Protein AF-A0A2S9GNM4-F1 (afdb_monomer_lite)

pLDDT: mean 95.99, std 2.13, range [87.44, 98.5]

Secondary structure (DSSP, 8-state):
-HHHHHHHHHHHHHHHT----------SHHHHHHHS-SS-TTHHHHHTTSS---------TTS-HHHHIIIIIHHHH-

Foldseek 3Di:
DLVVVVVVVVVVCVVVVNDDDDDDDPQAVVCCVVPVASDDPCVQVVCVVDPDDPDDDHDDVPQDPVCRCVRPVVVNVD

Radius of gyration: 14.43 Å; chains: 1; bounding box: 30×27×38 Å

Structure (mmCIF, N/CA/C/O backbone):
data_AF-A0A2S9GNM4-F1
#
_entry.id   AF-A0A2S9GNM4-F1
#
loop_
_atom_site.group_PDB
_atom_site.id
_atom_site.type_symbol
_atom_site.label_atom_id
_atom_site.label_alt_id
_atom_site.label_comp_id
_atom_site.label_asym_id
_atom_site.label_entity_id
_atom_site.label_seq_id
_atom_site.pdbx_PDB_ins_code
_atom_site.Cartn_x
_atom_site.Cartn_y
_atom_site.Cartn_z
_atom_site.occupancy
_atom_site.B_iso_or_equiv
_atom_site.auth_seq_id
_atom_site.auth_comp_id
_atom_site.auth_asym_id
_atom_site.auth_atom_id
_atom_site.pdbx_PDB_model_num
ATOM 1 N N . VAL A 1 1 ? 4.720 9.371 -3.513 1.00 92.31 1 VAL A N 1
ATOM 2 C CA . VAL A 1 1 ? 5.916 8.546 -3.827 1.00 92.31 1 VAL A CA 1
ATOM 3 C C . VAL A 1 1 ? 5.589 7.254 -4.570 1.00 92.31 1 VAL A C 1
ATOM 5 O O . VAL A 1 1 ? 6.366 6.888 -5.436 1.00 92.31 1 VAL A O 1
ATOM 8 N N . ILE A 1 2 ? 4.451 6.591 -4.307 1.00 96.31 2 ILE A N 1
ATOM 9 C CA . ILE A 1 2 ? 4.060 5.351 -5.012 1.00 96.31 2 ILE A CA 1
ATOM 10 C C . ILE A 1 2 ? 3.949 5.532 -6.531 1.00 96.31 2 ILE A C 1
ATOM 12 O O . ILE A 1 2 ? 4.426 4.684 -7.273 1.00 96.31 2 ILE A O 1
ATOM 16 N N . SER A 1 3 ? 3.399 6.655 -7.004 1.00 96.31 3 SER A N 1
ATOM 17 C CA . SER A 1 3 ? 3.361 6.983 -8.437 1.00 96.31 3 SER A CA 1
ATOM 18 C C . SER A 1 3 ? 4.757 7.026 -9.065 1.00 96.31 3 SER A C 1
ATOM 20 O O . SER A 1 3 ? 4.980 6.446 -10.120 1.00 96.31 3 SER A O 1
ATOM 22 N N . SER A 1 4 ? 5.715 7.658 -8.386 1.00 98.06 4 SER A N 1
ATOM 23 C CA . SER A 1 4 ? 7.113 7.703 -8.819 1.00 98.06 4 SER A CA 1
ATOM 24 C C . SER A 1 4 ? 7.776 6.324 -8.777 1.00 98.06 4 SER A C 1
ATOM 26 O O . SER A 1 4 ? 8.516 5.986 -9.691 1.00 98.06 4 SER A O 1
ATOM 28 N N . ALA A 1 5 ? 7.492 5.509 -7.755 1.00 98.19 5 ALA A N 1
ATOM 29 C CA . ALA A 1 5 ? 7.999 4.140 -7.673 1.00 98.19 5 ALA A CA 1
ATOM 30 C C . ALA A 1 5 ? 7.488 3.280 -8.839 1.00 98.19 5 ALA A C 1
ATOM 32 O O . ALA A 1 5 ? 8.284 2.602 -9.479 1.00 98.19 5 ALA A O 1
ATOM 33 N N . ARG A 1 6 ? 6.192 3.373 -9.168 1.00 97.81 6 ARG A N 1
ATOM 34 C CA . ARG A 1 6 ? 5.602 2.704 -10.339 1.00 97.81 6 ARG A CA 1
ATOM 35 C C . ARG A 1 6 ? 6.258 3.147 -11.641 1.00 97.81 6 ARG A C 1
ATOM 37 O O . ARG A 1 6 ? 6.671 2.293 -12.404 1.00 97.81 6 ARG A O 1
ATOM 44 N N . ALA A 1 7 ? 6.467 4.449 -11.840 1.00 98.25 7 ALA A N 1
ATOM 45 C CA . ALA A 1 7 ? 7.136 4.948 -13.044 1.00 98.25 7 ALA A CA 1
ATOM 46 C C . ALA A 1 7 ? 8.546 4.353 -13.236 1.00 98.25 7 ALA A C 1
ATOM 48 O O . ALA A 1 7 ? 8.953 4.063 -14.357 1.00 98.25 7 ALA A O 1
ATOM 49 N N . VAL A 1 8 ? 9.293 4.150 -12.145 1.00 98.38 8 VAL A N 1
ATOM 50 C CA . VAL A 1 8 ? 10.609 3.495 -12.198 1.00 98.38 8 VAL A CA 1
ATOM 51 C C . VAL A 1 8 ? 10.476 1.992 -12.452 1.00 98.38 8 VAL A C 1
ATOM 53 O O . VAL A 1 8 ? 11.242 1.453 -13.247 1.00 98.38 8 VAL A O 1
ATOM 56 N N . LEU A 1 9 ? 9.518 1.317 -11.809 1.00 98.31 9 LEU A N 1
ATOM 57 C CA . LEU A 1 9 ? 9.253 -0.107 -12.033 1.00 98.31 9 LEU A CA 1
ATOM 58 C C . LEU A 1 9 ? 8.861 -0.386 -13.485 1.00 98.31 9 LEU A C 1
ATOM 60 O O . LEU A 1 9 ? 9.428 -1.293 -14.081 1.00 98.31 9 LEU A O 1
ATOM 64 N N . ASP A 1 10 ? 7.981 0.429 -14.063 1.00 98.19 10 ASP A N 1
ATOM 65 C CA . ASP A 1 10 ? 7.531 0.306 -15.451 1.00 98.19 10 ASP A CA 1
ATOM 66 C C . ASP A 1 10 ? 8.713 0.476 -16.423 1.00 98.19 10 ASP A C 1
ATOM 68 O O . ASP A 1 10 ? 8.929 -0.358 -17.297 1.00 98.19 10 ASP A O 1
ATOM 72 N N . ALA A 1 11 ? 9.576 1.476 -16.201 1.00 98.50 11 ALA A N 1
ATOM 73 C CA . ALA A 1 11 ? 10.773 1.675 -17.024 1.00 98.50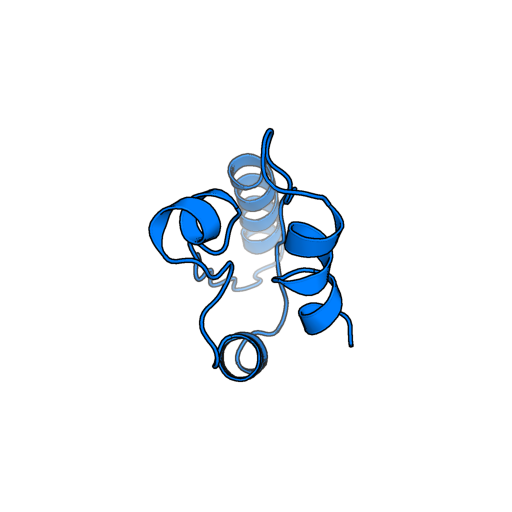 11 ALA A CA 1
ATOM 74 C C . ALA A 1 11 ? 11.770 0.499 -16.950 1.00 98.50 11 ALA A C 1
ATOM 76 O O . ALA A 1 11 ? 12.437 0.171 -17.936 1.00 98.50 11 ALA A O 1
ATOM 77 N N . VAL A 1 12 ? 11.909 -0.134 -15.780 1.00 98.38 12 VAL A N 1
ATOM 78 C CA . VAL A 1 12 ? 12.748 -1.332 -15.608 1.00 98.38 12 VAL A CA 1
ATOM 79 C C . VAL A 1 12 ? 12.089 -2.547 -16.260 1.00 98.38 12 VAL A C 1
ATOM 81 O O . VAL A 1 12 ? 12.776 -3.321 -16.927 1.00 98.38 12 VAL A O 1
ATOM 84 N N . ALA A 1 13 ? 10.777 -2.700 -16.103 1.00 98.19 13 ALA A N 1
ATOM 85 C CA . ALA A 1 13 ? 10.004 -3.792 -16.674 1.00 98.19 13 ALA A CA 1
ATOM 86 C C . ALA A 1 13 ? 10.098 -3.803 -18.205 1.00 98.19 13 ALA A C 1
ATOM 88 O O . ALA A 1 13 ? 10.486 -4.822 -18.781 1.00 98.19 13 ALA A O 1
ATOM 89 N N . ASP A 1 14 ? 9.911 -2.642 -18.837 1.00 98.06 14 ASP A N 1
ATOM 90 C CA . ASP A 1 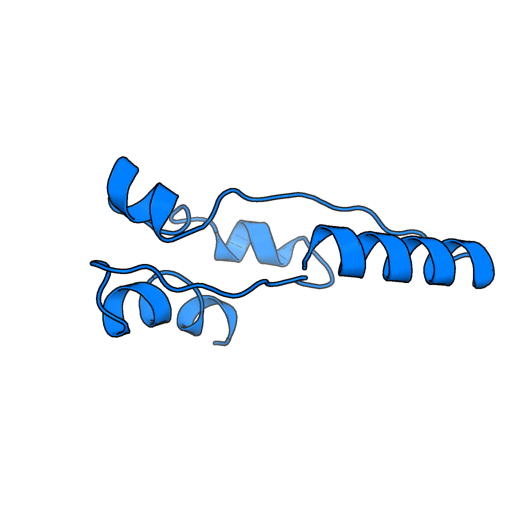14 ? 10.069 -2.450 -20.282 1.00 98.06 14 ASP A CA 1
ATOM 91 C C . ASP A 1 14 ? 11.483 -2.816 -20.756 1.00 98.06 14 ASP A C 1
ATOM 93 O O . ASP A 1 14 ? 11.665 -3.513 -21.756 1.00 98.06 14 ASP A O 1
ATOM 97 N N . ARG A 1 15 ? 12.514 -2.382 -20.019 1.00 98.50 15 ARG A N 1
ATOM 98 C CA . ARG A 1 15 ? 13.920 -2.637 -20.374 1.00 98.50 15 ARG A CA 1
ATOM 99 C C . ARG A 1 15 ? 14.295 -4.117 -20.307 1.00 98.50 15 ARG A C 1
ATOM 101 O O . ARG A 1 15 ? 15.192 -4.549 -21.033 1.00 98.50 15 ARG A O 1
ATOM 108 N N . HIS A 1 16 ? 13.671 -4.866 -19.407 1.00 98.25 16 HIS A N 1
ATOM 109 C CA . HIS A 1 16 ? 14.032 -6.248 -19.105 1.00 98.25 16 HIS A CA 1
ATOM 110 C C . HIS A 1 16 ? 12.980 -7.269 -19.557 1.00 98.25 16 HIS A C 1
ATOM 112 O O . HIS A 1 16 ? 13.138 -8.449 -19.253 1.00 98.25 16 HIS A O 1
ATOM 118 N N . ALA A 1 17 ? 11.958 -6.835 -20.307 1.00 97.38 17 ALA A N 1
ATOM 119 C CA . ALA A 1 17 ? 10.842 -7.664 -20.766 1.00 97.38 17 ALA A CA 1
ATOM 120 C C . ALA A 1 17 ? 10.153 -8.424 -19.614 1.00 97.38 17 ALA A C 1
ATOM 122 O O . ALA A 1 17 ? 9.883 -9.621 -19.708 1.00 97.38 17 ALA A O 1
ATOM 123 N N . ILE A 1 18 ? 9.904 -7.717 -18.510 1.00 97.69 18 ILE A N 1
ATOM 124 C CA . ILE A 1 18 ? 9.154 -8.219 -17.356 1.00 97.69 18 ILE A CA 1
ATOM 125 C C . ILE A 1 18 ? 7.722 -7.703 -17.481 1.00 97.69 18 ILE A C 1
ATOM 127 O O . ILE A 1 18 ? 7.514 -6.515 -17.703 1.00 97.69 18 ILE A O 1
ATOM 131 N N . GLU A 1 19 ? 6.732 -8.570 -17.301 1.00 97.81 19 GLU A N 1
ATOM 132 C CA . GLU A 1 19 ? 5.338 -8.138 -17.210 1.00 97.81 19 GLU A CA 1
ATOM 133 C C . GLU A 1 19 ? 4.991 -7.786 -15.762 1.00 97.81 19 GLU A C 1
ATOM 135 O O . GLU A 1 19 ? 5.207 -8.583 -14.848 1.00 97.81 19 GLU A O 1
ATOM 140 N N . LEU A 1 20 ? 4.439 -6.590 -15.551 1.00 97.69 20 LEU A N 1
ATOM 141 C CA . LEU A 1 20 ? 3.921 -6.148 -14.260 1.00 97.69 20 LEU A CA 1
ATOM 142 C C . LEU A 1 20 ? 2.440 -5.795 -14.392 1.00 97.69 20 LEU A C 1
ATOM 144 O O . LEU A 1 20 ? 2.034 -5.065 -15.295 1.00 97.69 20 LEU A O 1
ATOM 148 N N . SER A 1 21 ? 1.638 -6.281 -13.449 1.00 97.75 21 SER A N 1
ATOM 149 C CA . SER A 1 21 ? 0.238 -5.899 -13.280 1.00 97.75 21 SER A CA 1
ATOM 150 C C . SER A 1 21 ? 0.045 -5.333 -11.881 1.00 97.75 21 SER A C 1
ATOM 152 O O . SER A 1 21 ? 0.573 -5.864 -10.905 1.00 97.75 21 SER A O 1
ATOM 154 N N . TYR A 1 22 ? -0.717 -4.247 -11.778 1.00 97.69 22 TYR A N 1
ATOM 155 C CA . TYR A 1 22 ? -0.958 -3.562 -10.514 1.00 97.69 22 TYR A CA 1
ATOM 156 C C . TYR A 1 22 ? -2.444 -3.570 -10.188 1.00 97.69 22 TYR A C 1
ATOM 158 O O . TYR A 1 22 ? -3.269 -3.164 -11.004 1.00 97.69 22 TYR A O 1
ATOM 166 N N . THR A 1 23 ? -2.774 -3.937 -8.953 1.00 98.19 23 THR A N 1
ATOM 167 C CA . THR A 1 23 ? -4.086 -3.674 -8.354 1.00 98.19 23 THR A CA 1
ATOM 168 C C . THR A 1 23 ? -3.891 -2.706 -7.198 1.00 98.19 23 THR A C 1
ATOM 170 O O . THR A 1 23 ? -3.048 -2.933 -6.332 1.00 98.19 23 THR A O 1
ATOM 173 N N . ALA A 1 24 ? -4.624 -1.594 -7.218 1.00 97.00 24 ALA A N 1
ATOM 174 C CA . ALA A 1 24 ? -4.586 -0.609 -6.148 1.00 97.00 24 ALA A CA 1
ATOM 175 C C . ALA A 1 24 ? -5.707 -0.889 -5.147 1.00 97.00 24 ALA A C 1
ATOM 177 O O . ALA A 1 24 ? -6.846 -1.126 -5.543 1.00 97.00 24 ALA A O 1
ATOM 178 N N . PHE A 1 25 ? -5.370 -0.806 -3.865 1.00 96.94 25 PHE A N 1
ATOM 179 C CA . PHE A 1 25 ? -6.314 -0.885 -2.761 1.00 96.94 25 PHE A CA 1
ATOM 180 C C . PHE A 1 25 ? -6.296 0.443 -2.005 1.00 96.94 25 PHE A C 1
ATOM 182 O O . PHE A 1 25 ? -5.234 1.034 -1.808 1.00 96.94 25 PHE A O 1
ATOM 189 N N . ASP A 1 26 ? -7.460 0.906 -1.570 1.00 95.00 26 ASP A N 1
ATOM 190 C CA . ASP A 1 26 ? -7.662 2.132 -0.785 1.00 95.00 26 ASP A CA 1
ATOM 191 C C . ASP A 1 26 ? -7.414 1.929 0.724 1.00 95.00 26 ASP A C 1
ATOM 193 O O . ASP A 1 26 ? -7.788 2.751 1.565 1.00 95.00 26 ASP A O 1
ATOM 197 N N . TRP A 1 27 ? -6.743 0.832 1.078 1.00 96.56 27 TRP A N 1
ATOM 198 C CA . TRP A 1 27 ? -6.494 0.436 2.454 1.00 96.56 27 TRP A CA 1
ATOM 199 C C . TRP A 1 27 ? -5.575 1.430 3.156 1.00 96.56 27 TRP A C 1
ATOM 201 O O . TRP A 1 27 ? -4.413 1.617 2.786 1.00 96.56 27 TRP A O 1
ATOM 211 N N . SER A 1 28 ? -6.117 2.120 4.155 1.00 95.44 28 SER A N 1
ATOM 212 C CA . SER A 1 28 ? -5.500 3.324 4.701 1.00 95.44 28 SER A CA 1
ATOM 213 C C . SER A 1 28 ? -6.125 3.744 6.031 1.00 95.44 28 SER A C 1
ATOM 215 O O . SER A 1 28 ? -7.186 3.265 6.439 1.00 95.44 28 SER A O 1
ATOM 217 N N . CYS A 1 29 ? -5.484 4.703 6.701 1.00 96.38 29 CYS A N 1
ATOM 218 C CA . CYS A 1 29 ? -6.088 5.406 7.831 1.00 96.38 29 CYS A CA 1
ATOM 219 C C . CYS A 1 29 ? -7.333 6.211 7.428 1.00 96.38 29 CYS A C 1
ATOM 221 O O . CYS A 1 29 ? -8.226 6.377 8.250 1.00 96.38 29 CYS A O 1
ATOM 223 N N . GLU A 1 30 ? -7.403 6.702 6.189 1.00 95.00 30 GLU A N 1
ATOM 224 C CA . GLU A 1 30 ? -8.577 7.414 5.674 1.00 95.00 30 GLU A CA 1
ATOM 225 C C . GLU A 1 30 ? -9.784 6.475 5.597 1.00 95.00 30 GLU A C 1
ATOM 227 O O . GLU A 1 30 ? -10.840 6.783 6.150 1.00 95.00 30 GLU A O 1
ATOM 232 N N . ARG A 1 31 ? -9.587 5.270 5.045 1.00 95.88 31 ARG A N 1
ATOM 233 C CA . ARG A 1 31 ? -10.594 4.203 5.068 1.00 95.88 31 ARG A CA 1
ATOM 234 C C . ARG A 1 31 ? -11.010 3.845 6.493 1.00 95.88 31 ARG A C 1
ATOM 236 O O . ARG A 1 31 ? -12.195 3.708 6.761 1.00 95.88 31 ARG A O 1
ATOM 243 N N . TYR A 1 32 ? -10.066 3.764 7.431 1.00 96.56 32 TYR A N 1
ATOM 244 C CA . TYR A 1 32 ? -10.397 3.531 8.841 1.00 96.56 32 TYR A CA 1
ATOM 245 C C . TYR A 1 32 ? -11.270 4.638 9.441 1.00 96.56 32 TYR A C 1
ATOM 247 O O . TYR A 1 32 ? -12.213 4.338 10.165 1.00 96.56 32 TYR A O 1
ATOM 255 N N . VAL A 1 33 ? -10.996 5.908 9.139 1.00 94.56 33 VAL A N 1
ATOM 256 C CA . VAL A 1 33 ? -11.829 7.025 9.614 1.00 94.56 33 VAL A CA 1
ATOM 257 C C . VAL A 1 33 ? -13.241 6.957 9.022 1.00 94.56 33 VAL A C 1
ATOM 259 O O . VAL A 1 33 ? -14.200 7.286 9.716 1.00 94.56 33 VAL A O 1
ATOM 262 N N . ALA A 1 34 ? -13.378 6.512 7.771 1.00 94.81 34 ALA A N 1
ATOM 263 C CA . ALA A 1 34 ? -14.666 6.406 7.088 1.00 94.81 34 ALA A CA 1
ATOM 264 C C . ALA A 1 34 ? -15.476 5.149 7.470 1.00 94.81 34 ALA A C 1
ATOM 266 O O . ALA A 1 34 ? -16.691 5.229 7.639 1.00 94.81 34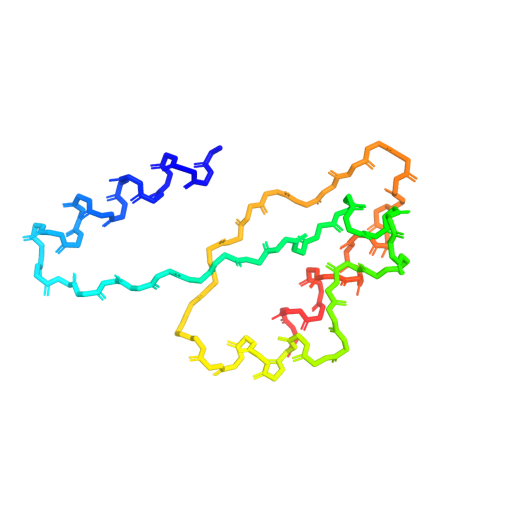 ALA A O 1
ATOM 267 N N . GLU A 1 35 ? -14.819 3.995 7.608 1.00 95.00 35 GLU A N 1
ATOM 268 C CA . GLU A 1 35 ? -15.453 2.666 7.682 1.00 95.00 35 GLU A CA 1
ATOM 269 C C . GLU A 1 35 ? -15.141 1.905 8.981 1.00 95.00 35 GLU A C 1
ATOM 271 O O . GLU A 1 35 ? -15.685 0.829 9.218 1.00 95.00 35 GLU A O 1
ATOM 276 N N . GLY A 1 36 ? -14.248 2.422 9.827 1.00 95.31 36 GLY A N 1
ATOM 277 C CA . GLY A 1 36 ? -13.804 1.760 11.059 1.00 95.31 36 GLY A CA 1
ATOM 278 C C . GLY A 1 36 ? -12.785 0.633 10.852 1.00 95.31 36 GLY A C 1
ATOM 279 O O . GLY A 1 36 ? -12.364 0.012 11.826 1.00 95.31 36 GLY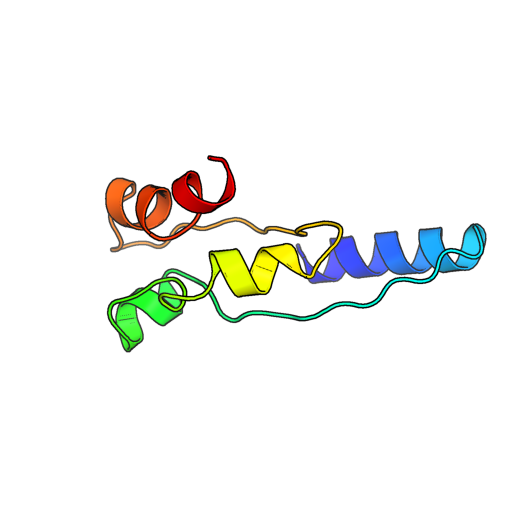 A O 1
ATOM 280 N N . ALA A 1 37 ? -12.349 0.376 9.613 1.00 96.00 37 ALA A N 1
ATOM 281 C CA . ALA A 1 37 ? -11.389 -0.677 9.277 1.00 96.00 37 ALA A CA 1
ATOM 282 C C . ALA A 1 37 ? -10.366 -0.213 8.227 1.00 96.00 37 ALA A C 1
ATOM 284 O O . ALA A 1 37 ? -10.711 0.452 7.253 1.00 96.00 37 ALA A O 1
ATOM 285 N N . MET A 1 38 ? -9.093 -0.594 8.383 1.00 96.31 38 MET A N 1
ATOM 286 C CA . MET A 1 38 ? -8.036 -0.205 7.429 1.00 96.31 38 MET A CA 1
ATOM 287 C C . MET A 1 38 ? -8.029 -1.030 6.154 1.00 96.31 38 MET A C 1
ATOM 289 O O . MET A 1 38 ? -7.688 -0.512 5.102 1.00 96.31 38 MET A O 1
ATOM 293 N N . MET A 1 39 ? -8.429 -2.289 6.245 1.00 96.94 39 MET A N 1
ATOM 294 C CA . MET A 1 39 ? -8.567 -3.232 5.137 1.00 96.94 39 MET A CA 1
ATOM 295 C C . MET A 1 39 ? -9.783 -4.135 5.426 1.00 96.94 39 MET A C 1
ATOM 297 O O . MET A 1 39 ? -10.261 -4.129 6.565 1.00 96.94 39 MET A O 1
ATOM 301 N N . PRO A 1 40 ? -10.384 -4.798 4.429 1.00 96.31 40 PRO A N 1
ATOM 302 C CA . PRO A 1 40 ? -11.501 -5.711 4.658 1.00 96.31 40 PRO A CA 1
ATOM 303 C C . PRO A 1 40 ? -11.046 -6.966 5.420 1.00 96.31 40 PRO A C 1
ATOM 305 O O . PRO A 1 40 ? -9.854 -7.272 5.478 1.00 96.31 40 PRO A O 1
ATOM 308 N N . ASP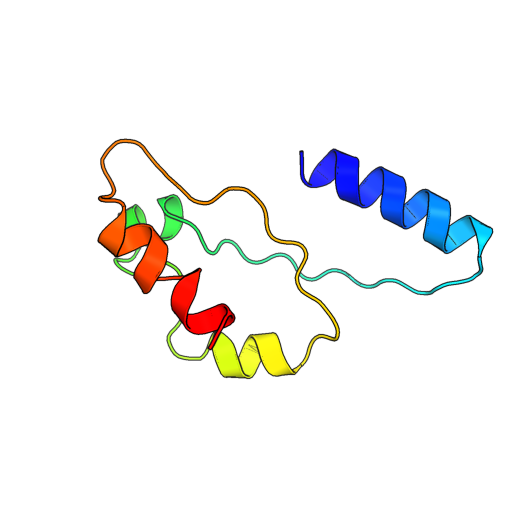 A 1 41 ? -11.993 -7.712 5.989 1.00 95.44 41 ASP A N 1
ATOM 309 C CA . ASP A 1 41 ? -11.689 -8.911 6.786 1.00 95.44 41 ASP A CA 1
ATOM 310 C C . ASP A 1 41 ? -10.989 -10.012 5.968 1.00 95.44 41 ASP A C 1
ATOM 312 O O . ASP A 1 41 ? -10.206 -10.797 6.503 1.00 95.44 41 ASP A O 1
ATOM 316 N N . ASP A 1 42 ? -11.223 -10.051 4.654 1.00 96.56 42 ASP A N 1
ATOM 317 C CA . ASP A 1 42 ? -10.614 -10.986 3.706 1.00 96.56 42 ASP A CA 1
ATOM 318 C C . ASP A 1 42 ? -9.323 -10.450 3.055 1.00 96.56 42 ASP A C 1
ATOM 320 O O . ASP A 1 42 ? -8.817 -11.033 2.089 1.00 96.56 42 ASP A O 1
ATOM 324 N N . ALA A 1 43 ? -8.749 -9.361 3.581 1.00 96.56 43 ALA A N 1
ATOM 325 C CA . ALA A 1 43 ? -7.576 -8.703 3.005 1.00 96.56 43 ALA A CA 1
ATOM 326 C C . ALA A 1 43 ? -6.382 -9.648 2.815 1.00 96.56 43 ALA A C 1
ATOM 328 O O . ALA A 1 43 ? -5.735 -9.612 1.771 1.00 96.56 43 ALA A O 1
ATOM 329 N N . LEU A 1 44 ? -6.095 -10.526 3.782 1.00 96.69 44 LEU A N 1
ATOM 330 C CA . LEU A 1 44 ? -4.962 -11.453 3.674 1.00 96.69 44 LEU A CA 1
ATOM 331 C C . LEU A 1 44 ? -5.191 -12.524 2.599 1.00 96.69 44 LEU A C 1
ATOM 333 O O . LEU A 1 44 ? -4.273 -12.835 1.845 1.00 96.69 44 LEU A O 1
ATOM 337 N N . GLU A 1 45 ? -6.412 -13.047 2.472 1.00 97.88 45 GLU A N 1
ATOM 338 C CA . GLU A 1 45 ? -6.754 -13.990 1.396 1.00 97.88 45 GLU A CA 1
ATOM 339 C C . GLU A 1 45 ? -6.743 -13.312 0.021 1.00 97.88 45 GLU A C 1
ATOM 341 O O . GLU A 1 45 ? -6.376 -13.932 -0.980 1.00 97.88 45 GLU A O 1
ATOM 346 N N . THR A 1 46 ? -7.091 -12.025 -0.033 1.00 97.69 46 THR A N 1
ATOM 347 C CA . THR A 1 46 ? -6.953 -11.201 -1.237 1.00 97.69 46 THR A CA 1
ATOM 348 C C . THR A 1 46 ? -5.480 -11.017 -1.608 1.00 97.69 46 THR A C 1
ATOM 350 O O . THR A 1 46 ? -5.101 -11.289 -2.747 1.00 97.69 46 THR A O 1
ATOM 353 N N . LEU A 1 47 ? -4.630 -10.625 -0.650 1.00 97.44 47 LEU A N 1
ATOM 354 C CA . LEU A 1 47 ? -3.200 -10.385 -0.872 1.00 97.44 47 LEU A CA 1
ATOM 355 C C . LEU A 1 47 ? -2.425 -11.645 -1.267 1.00 97.44 47 LEU A C 1
ATOM 357 O O . LEU A 1 47 ? -1.485 -11.547 -2.049 1.00 97.44 47 LEU A O 1
ATOM 361 N N . ARG A 1 48 ? -2.834 -12.831 -0.797 1.00 96.69 48 ARG A N 1
ATOM 362 C CA . ARG A 1 48 ? -2.214 -14.119 -1.169 1.00 96.69 48 ARG A CA 1
ATOM 363 C C . ARG A 1 48 ? -2.232 -14.424 -2.668 1.00 96.69 48 ARG A C 1
ATOM 365 O O . ARG A 1 48 ? -1.516 -15.317 -3.106 1.00 96.69 48 ARG A O 1
ATOM 372 N N . ARG A 1 49 ? -3.061 -13.725 -3.446 1.00 97.69 49 ARG A N 1
ATOM 373 C CA . ARG A 1 49 ? -3.165 -13.889 -4.904 1.00 97.69 49 ARG A CA 1
ATOM 374 C C . ARG A 1 49 ? -2.113 -13.090 -5.679 1.00 97.69 49 ARG A C 1
ATOM 376 O O . ARG A 1 49 ? -2.077 -13.202 -6.899 1.00 97.69 49 ARG A O 1
ATOM 383 N N . PHE A 1 50 ? -1.312 -12.273 -4.995 1.00 98.31 50 PHE A N 1
ATOM 384 C CA . PHE A 1 50 ? -0.298 -11.408 -5.592 1.00 98.31 50 PHE A CA 1
ATOM 385 C C . PHE A 1 50 ? 1.108 -11.885 -5.232 1.00 98.31 50 PHE A C 1
ATOM 387 O O . PHE A 1 50 ? 1.350 -12.350 -4.119 1.00 98.31 50 PHE A O 1
ATOM 394 N N . ASP A 1 51 ? 2.053 -11.694 -6.150 1.00 97.94 51 ASP A N 1
ATOM 395 C CA . ASP A 1 51 ? 3.453 -12.085 -5.947 1.00 97.94 51 ASP A CA 1
ATOM 396 C C . ASP A 1 51 ? 4.219 -11.129 -5.018 1.00 97.94 51 ASP A C 1
ATOM 398 O O . ASP A 1 51 ? 5.215 -11.505 -4.400 1.00 97.94 51 ASP A O 1
ATOM 402 N N . ALA A 1 52 ? 3.780 -9.870 -4.927 1.00 97.31 52 ALA A N 1
ATOM 403 C CA . ALA A 1 52 ? 4.435 -8.837 -4.133 1.00 97.31 52 ALA A CA 1
ATOM 404 C C . ALA A 1 52 ? 3.468 -7.717 -3.726 1.00 97.31 52 ALA A C 1
ATOM 406 O O . ALA A 1 52 ? 2.436 -7.491 -4.357 1.00 97.31 52 ALA A O 1
ATOM 407 N N . ILE A 1 53 ? 3.851 -6.964 -2.690 1.00 97.50 53 ILE A N 1
ATOM 408 C CA . ILE A 1 53 ? 3.110 -5.798 -2.196 1.00 97.50 53 ILE A CA 1
ATOM 409 C C . ILE A 1 53 ? 3.993 -4.554 -2.317 1.00 97.50 53 ILE A C 1
ATOM 411 O O . ILE A 1 53 ? 5.028 -4.447 -1.660 1.00 97.50 53 ILE A O 1
ATOM 415 N N . LEU A 1 54 ? 3.554 -3.577 -3.116 1.00 97.50 54 LEU A N 1
ATOM 416 C CA . LEU A 1 54 ? 4.150 -2.241 -3.166 1.00 97.50 54 LEU A CA 1
ATOM 417 C C . LEU A 1 54 ? 3.452 -1.329 -2.145 1.00 97.50 54 LEU A C 1
ATOM 419 O O . LEU A 1 54 ? 2.468 -0.661 -2.463 1.00 97.50 54 LEU A O 1
ATOM 423 N N . LEU A 1 55 ? 3.951 -1.320 -0.907 1.00 96.00 55 LEU A N 1
ATOM 424 C CA . LEU A 1 55 ? 3.333 -0.595 0.207 1.00 96.00 55 LEU A CA 1
ATOM 425 C C . LEU A 1 55 ? 3.938 0.804 0.406 1.00 96.00 55 LEU A C 1
ATOM 427 O O . LEU A 1 55 ? 5.156 0.972 0.453 1.00 96.00 55 LEU A O 1
ATOM 431 N N . GLY A 1 56 ? 3.072 1.810 0.555 1.00 94.62 56 GLY A N 1
ATOM 432 C CA . GLY A 1 56 ? 3.455 3.175 0.924 1.00 94.62 56 GLY A CA 1
ATOM 433 C C . GLY A 1 56 ? 3.620 3.380 2.431 1.00 94.62 56 GLY A C 1
ATOM 434 O O . GLY A 1 56 ? 3.669 2.435 3.213 1.00 94.62 56 GLY A O 1
ATOM 435 N N . ALA A 1 57 ? 3.686 4.643 2.850 1.00 92.94 57 ALA A N 1
ATOM 436 C CA . ALA A 1 57 ? 3.632 4.988 4.266 1.00 92.94 57 ALA A CA 1
ATOM 437 C C . ALA A 1 57 ? 2.182 4.940 4.767 1.00 92.94 57 ALA A C 1
ATOM 439 O O . ALA A 1 57 ? 1.278 5.428 4.091 1.00 92.94 57 ALA A O 1
ATOM 440 N N . VAL A 1 58 ? 1.979 4.379 5.958 1.00 91.12 58 VAL A N 1
ATOM 441 C CA . VAL A 1 58 ? 0.667 4.246 6.600 1.00 91.12 58 VAL A CA 1
ATOM 442 C C . VAL A 1 58 ? 0.757 4.890 7.977 1.00 91.12 58 VAL A C 1
ATOM 444 O O . VAL A 1 58 ? 1.522 4.449 8.830 1.00 91.12 58 VAL A O 1
ATOM 447 N N . GLY A 1 59 ? 0.007 5.970 8.162 1.00 90.56 59 GLY A N 1
ATOM 448 C CA . GLY A 1 59 ? -0.011 6.785 9.372 1.00 90.56 59 GLY A CA 1
ATOM 449 C C . GLY A 1 59 ? -0.815 8.055 9.117 1.00 90.56 59 GLY A C 1
ATOM 450 O O . GLY A 1 59 ? -0.831 8.561 7.996 1.00 90.56 59 GLY A O 1
ATOM 451 N N . TRP A 1 60 ? -1.530 8.543 10.130 1.00 92.06 60 TRP A N 1
ATOM 452 C CA . TRP A 1 60 ? -2.402 9.706 9.977 1.00 92.06 60 TRP A CA 1
ATOM 453 C C . TRP A 1 60 ? -2.586 10.446 11.304 1.00 92.06 60 TRP A C 1
ATOM 455 O O . TRP A 1 60 ? -2.841 9.792 12.319 1.00 92.06 60 TRP A O 1
ATOM 465 N N . PRO A 1 61 ? -2.512 11.790 11.325 1.00 92.56 61 PRO A N 1
ATOM 466 C CA . PRO A 1 61 ? -2.831 12.564 12.519 1.00 92.56 61 PRO A CA 1
ATOM 467 C C . PRO A 1 61 ? -4.237 12.243 13.044 1.00 92.56 61 PRO A C 1
ATOM 469 O O . PRO A 1 61 ? -5.231 12.443 12.354 1.00 92.56 61 PRO A O 1
ATOM 472 N N . GLY A 1 62 ? -4.324 11.747 14.278 1.00 92.06 62 GLY A N 1
ATOM 473 C CA . GLY A 1 62 ? -5.594 11.362 14.906 1.00 92.06 62 GLY A CA 1
ATOM 474 C C . GLY A 1 62 ? -5.937 9.872 14.819 1.00 92.06 62 GLY A C 1
ATOM 475 O O . GLY A 1 62 ? -6.892 9.449 15.462 1.00 92.06 62 GLY A O 1
ATOM 476 N N . VAL A 1 63 ? -5.143 9.060 14.114 1.00 95.44 63 VAL A N 1
ATOM 477 C CA . VAL A 1 63 ? -5.209 7.594 14.212 1.00 95.44 63 VAL A CA 1
ATOM 478 C C . VAL A 1 63 ? -4.019 7.113 15.046 1.00 95.44 63 VAL A C 1
ATOM 480 O O . VAL A 1 63 ? -2.882 7.304 14.618 1.00 95.44 63 VAL A O 1
ATOM 483 N N . PRO A 1 64 ? -4.238 6.514 16.234 1.00 95.75 64 PRO A N 1
ATOM 484 C CA . PRO A 1 64 ? -3.141 6.031 17.067 1.00 95.75 64 PRO A CA 1
ATOM 485 C C . PRO A 1 64 ? -2.278 4.986 16.351 1.00 95.75 64 PRO A C 1
ATOM 487 O O . PRO A 1 64 ? -2.803 4.119 15.655 1.00 95.75 64 PRO A O 1
ATOM 490 N N . ASP A 1 65 ? -0.968 4.996 16.604 1.00 94.31 65 ASP A N 1
ATOM 491 C CA . ASP A 1 65 ? -0.022 4.094 15.930 1.00 94.31 65 ASP A CA 1
ATOM 492 C C . ASP A 1 65 ? -0.364 2.613 16.113 1.00 94.31 65 ASP A C 1
ATOM 494 O O . ASP A 1 65 ? -0.244 1.822 15.186 1.00 94.31 65 ASP A O 1
ATOM 498 N N . HIS A 1 66 ? -0.837 2.204 17.293 1.00 94.44 66 HIS A N 1
ATOM 499 C CA . HIS A 1 66 ? -1.237 0.810 17.494 1.00 94.44 66 HIS A CA 1
ATOM 500 C C . HIS A 1 66 ? -2.424 0.420 16.599 1.00 94.44 66 HIS A C 1
ATOM 502 O O . HIS A 1 66 ? -2.496 -0.721 16.159 1.00 94.44 66 HIS A O 1
ATOM 508 N N . VAL A 1 67 ? -3.319 1.355 16.272 1.00 94.88 67 VAL A N 1
ATOM 509 C CA . VAL A 1 67 ? -4.426 1.106 15.343 1.00 94.88 67 VAL A CA 1
ATOM 510 C C . VAL A 1 67 ? -3.888 0.958 13.923 1.00 94.88 67 VAL A C 1
ATOM 512 O O . VAL A 1 67 ? -4.249 0.004 13.240 1.00 94.88 67 VAL A O 1
ATOM 515 N N . SER A 1 68 ? -2.981 1.837 13.486 1.00 93.19 68 SER A N 1
ATOM 516 C CA . SER A 1 68 ? -2.407 1.759 12.136 1.00 93.19 68 SER A CA 1
ATOM 517 C C . SER A 1 68 ? -1.484 0.568 11.909 1.00 93.19 68 SER A C 1
ATOM 519 O O . SER A 1 68 ? -1.516 -0.065 10.850 1.00 93.19 68 SER A O 1
ATOM 521 N N . LEU A 1 69 ? -0.710 0.197 12.923 1.00 94.19 69 LEU A N 1
ATOM 522 C CA . LEU A 1 69 ? 0.171 -0.960 12.869 1.00 94.19 69 LEU A CA 1
ATOM 523 C C . LEU A 1 69 ? -0.619 -2.271 12.883 1.00 94.19 69 LEU A C 1
ATOM 525 O O . LEU A 1 69 ? -0.381 -3.123 12.029 1.00 94.19 69 LEU A O 1
ATOM 529 N N . TRP A 1 70 ? -1.557 -2.447 13.817 1.00 94.62 70 TRP A N 1
ATOM 530 C CA . TRP A 1 70 ? -2.307 -3.702 13.943 1.00 94.62 70 TRP A CA 1
ATOM 531 C C . TRP A 1 70 ? -3.468 -3.824 12.959 1.00 94.62 70 TRP A C 1
ATOM 533 O O . TRP A 1 70 ? -3.844 -4.942 12.626 1.00 94.62 70 TRP A O 1
ATOM 543 N N . GLY A 1 71 ? -4.001 -2.709 12.460 1.00 93.94 71 GLY A N 1
ATOM 544 C CA . GLY A 1 71 ? -5.067 -2.705 11.462 1.00 93.94 71 GLY A CA 1
ATOM 545 C C . GLY A 1 71 ? -4.600 -3.064 10.052 1.00 93.94 71 GLY A C 1
ATOM 546 O O . GLY A 1 71 ? -5.436 -3.396 9.218 1.00 93.94 71 GLY A O 1
ATOM 547 N N . LEU A 1 72 ? -3.290 -2.999 9.770 1.00 95.25 72 LEU A N 1
ATOM 548 C CA . LEU A 1 72 ? -2.773 -3.214 8.417 1.00 95.25 72 LEU A CA 1
ATOM 549 C C . LEU A 1 72 ? -1.359 -3.810 8.374 1.00 95.25 72 LEU A C 1
ATOM 551 O O . LEU A 1 72 ? -1.171 -4.909 7.860 1.00 95.25 72 LEU A O 1
ATOM 555 N N . LEU A 1 73 ? -0.347 -3.125 8.920 1.00 94.88 73 LEU A N 1
ATOM 556 C CA . LEU A 1 73 ? 1.057 -3.492 8.677 1.00 94.88 73 LEU A CA 1
ATOM 557 C C . LEU A 1 73 ? 1.479 -4.820 9.324 1.00 94.88 73 LEU A C 1
ATOM 559 O O . LEU A 1 73 ? 2.167 -5.624 8.695 1.00 94.88 73 LEU A O 1
ATOM 563 N N . ILE A 1 74 ? 1.128 -5.034 10.592 1.00 95.62 74 ILE A N 1
ATOM 564 C CA . ILE A 1 74 ? 1.518 -6.233 11.342 1.00 95.62 74 ILE A CA 1
ATOM 565 C C . ILE A 1 74 ? 0.818 -7.485 10.794 1.00 95.62 74 ILE A C 1
ATOM 567 O O . ILE A 1 74 ? 1.529 -8.463 10.574 1.00 95.62 74 ILE A O 1
ATOM 571 N N . PRO A 1 75 ? -0.504 -7.491 10.521 1.00 94.81 75 PRO A N 1
ATOM 572 C CA . PRO A 1 75 ? -1.163 -8.643 9.904 1.00 94.81 75 PRO A CA 1
ATOM 573 C C . PRO A 1 75 ? -0.534 -9.085 8.580 1.00 94.81 75 PRO A C 1
ATOM 575 O O . PRO A 1 75 ? -0.393 -10.279 8.360 1.00 94.81 75 PRO A O 1
ATOM 578 N N . ILE A 1 76 ? -0.109 -8.144 7.727 1.00 95.25 76 ILE A N 1
ATOM 579 C CA . ILE A 1 76 ? 0.532 -8.451 6.434 1.00 95.25 76 ILE A CA 1
ATOM 580 C C . ILE A 1 76 ? 1.905 -9.124 6.611 1.00 95.25 76 ILE A C 1
ATOM 582 O O . ILE A 1 76 ? 2.346 -9.875 5.748 1.00 95.25 76 ILE A O 1
ATOM 586 N N . ARG A 1 77 ? 2.615 -8.835 7.708 1.00 93.94 77 ARG A N 1
ATOM 587 C CA . ARG A 1 77 ? 3.987 -9.314 7.956 1.00 93.94 77 ARG A CA 1
ATOM 588 C C . ARG A 1 77 ? 4.069 -10.625 8.742 1.00 93.94 77 ARG A C 1
ATOM 590 O O . ARG A 1 77 ? 5.185 -11.080 8.994 1.00 93.94 77 ARG A O 1
ATOM 597 N N . ARG A 1 78 ? 2.942 -11.176 9.193 1.00 87.44 78 ARG A N 1
ATOM 598 C CA . ARG A 1 78 ? 2.883 -12.422 9.970 1.00 87.44 78 ARG A CA 1
ATOM 599 C C . ARG A 1 78 ? 2.477 -13.590 9.091 1.00 87.44 78 ARG A C 1
ATOM 601 O O . ARG A 1 78 ? 3.026 -14.680 9.353 1.00 87.44 78 ARG A O 1
#

Sequence (78 aa):
VISSARAVLDAVADRHAIELSYTAFDWSCERYVAEGAMMPDDALETL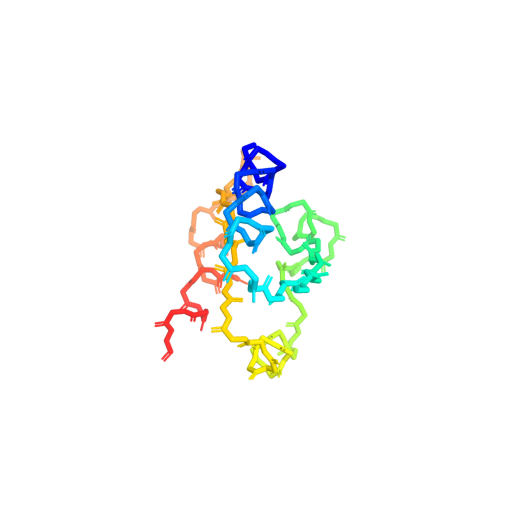RRFDAILLGAVGWPGVPDHVSLWGLLIPIRR